Protein AF-A0A1I0CNA5-F1 (afdb_monomer_lite)

Radius of gyration: 15.38 Å; chains: 1; bounding box: 41×35×43 Å

Organism: NCBI:txid69824

Sequence (146 aa):
MKKAERIEKFNEAKQEYYQIIKDLPDLTGSEKQIVWATDIRKEIVACLDKQLEGYFDVRRLTSSIVQLKIVNIMLVKERSAKFYIDNRYMLKKGIDIASEKYAFEFIKVPDDFDGDCIDYLTSFVREGMDIDEIERMLKIKRWGVK

Foldseek 3Di:
DDLVVLVVLLVVLVVLLVVCVVPFDAADDDPVLSVVLVVLVVLLNVQVVVVVVDDDDSVCSLLSSLLSLLVSLCRRPHRYSCVCVVCSVQSVVGSVSVSQVLLVQQDDDPPPDPDTSSVVLSVVVVVPDDSVVSVVSSVPSPDDDD

Secondary structure (DSSP, 8-state):
--HHHHHHHHHHHHHHHHHHHHSPPPPBS-HHHHHHHHHHHHHHHHHHHHHHHS---GGGHHHHHHHHHHHHHHHHH--BHHHHHHTHHHHTT-HHHHHHHHHHTT-PPPTT--S-HHHHHHHHHHTT--THHHHHHTTS--S---

pLDDT: mean 87.25, std 11.6, range [31.44, 98.5]

Structure (mmCIF, N/CA/C/O backbone):
data_AF-A0A1I0CNA5-F1
#
_entry.id   AF-A0A1I0CNA5-F1
#
loop_
_atom_site.group_PDB
_atom_site.id
_atom_site.type_symbol
_atom_site.label_atom_id
_atom_site.label_alt_id
_atom_site.label_comp_id
_atom_site.label_asym_id
_atom_site.label_entity_id
_atom_site.label_seq_id
_atom_site.pdbx_PDB_ins_code
_atom_site.Cartn_x
_atom_site.Cartn_y
_atom_site.Cartn_z
_atom_site.occupancy
_atom_site.B_iso_or_equiv
_atom_site.auth_seq_id
_atom_site.auth_comp_id
_atom_site.auth_asym_id
_atom_site.auth_atom_id
_atom_site.pdbx_PDB_model_num
ATOM 1 N N . MET A 1 1 ? 9.115 -1.446 -19.649 1.00 78.31 1 MET A N 1
ATOM 2 C CA . MET A 1 1 ? 9.756 -0.242 -19.066 1.00 78.31 1 MET A CA 1
ATOM 3 C C . MET A 1 1 ? 11.278 -0.342 -19.077 1.00 78.31 1 MET A C 1
ATOM 5 O O . MET A 1 1 ? 11.829 -1.401 -18.767 1.00 78.31 1 MET A O 1
ATOM 9 N N . LYS A 1 2 ? 11.980 0.753 -19.385 1.00 85.69 2 LYS A N 1
ATOM 10 C CA . LYS A 1 2 ? 13.456 0.814 -19.289 1.00 85.69 2 LYS A CA 1
ATOM 11 C C . LYS A 1 2 ? 13.905 0.946 -17.823 1.00 85.69 2 LYS A C 1
ATOM 13 O O . LYS A 1 2 ? 13.111 1.225 -16.933 1.00 85.69 2 LYS A O 1
ATOM 18 N N . LYS A 1 3 ? 15.193 0.718 -17.521 1.00 87.56 3 LYS A N 1
ATOM 19 C CA . LYS A 1 3 ? 15.723 0.844 -16.141 1.00 87.56 3 LYS A CA 1
ATOM 20 C C . LYS A 1 3 ? 15.519 2.251 -15.556 1.00 87.56 3 LYS A C 1
ATOM 22 O O . LYS A 1 3 ? 15.078 2.343 -14.420 1.00 87.56 3 LYS A O 1
ATOM 27 N N . ALA A 1 4 ? 15.824 3.304 -16.316 1.00 89.31 4 ALA A N 1
ATOM 28 C CA . ALA A 1 4 ? 15.699 4.691 -15.856 1.00 89.31 4 ALA A CA 1
ATOM 29 C C . ALA A 1 4 ? 14.250 5.047 -15.483 1.00 89.31 4 ALA A C 1
ATOM 31 O O . ALA A 1 4 ? 13.995 5.502 -14.378 1.00 89.31 4 ALA A O 1
ATOM 32 N N . GLU A 1 5 ? 13.310 4.703 -16.361 1.00 88.75 5 GLU A N 1
ATOM 33 C CA . GLU A 1 5 ? 11.868 4.880 -16.161 1.00 88.75 5 GLU A CA 1
ATOM 34 C C . GLU A 1 5 ? 11.354 4.156 -14.904 1.00 88.75 5 GLU A C 1
ATOM 36 O O . GLU A 1 5 ? 10.589 4.708 -14.124 1.00 88.75 5 GLU A O 1
ATOM 41 N N . ARG A 1 6 ? 11.826 2.929 -14.639 1.00 88.12 6 ARG A N 1
ATOM 42 C CA . ARG A 1 6 ? 11.478 2.212 -13.400 1.00 88.12 6 ARG A CA 1
ATOM 43 C C . ARG A 1 6 ? 12.010 2.919 -12.147 1.00 88.12 6 ARG A C 1
ATOM 45 O O . ARG A 1 6 ? 11.350 2.895 -11.118 1.00 88.12 6 ARG A O 1
ATOM 52 N N . ILE A 1 7 ? 13.197 3.529 -12.210 1.00 90.50 7 ILE A N 1
ATOM 53 C CA . ILE A 1 7 ? 13.768 4.274 -11.074 1.00 90.50 7 ILE A CA 1
ATOM 54 C C . ILE A 1 7 ? 12.958 5.548 -10.821 1.00 90.50 7 ILE A C 1
ATOM 56 O O . ILE A 1 7 ? 12.652 5.855 -9.674 1.00 90.50 7 ILE A O 1
ATOM 60 N N . GLU A 1 8 ? 12.581 6.256 -11.883 1.00 91.44 8 GLU A N 1
ATOM 61 C CA . GLU A 1 8 ? 11.716 7.434 -11.811 1.00 91.44 8 GLU A CA 1
ATOM 62 C C . GLU A 1 8 ? 10.363 7.091 -11.179 1.00 91.44 8 GLU A C 1
ATOM 64 O O . GLU A 1 8 ? 10.017 7.665 -10.150 1.00 91.44 8 GLU A O 1
ATOM 69 N N . LYS A 1 9 ? 9.673 6.059 -11.681 1.00 90.81 9 LYS A N 1
ATOM 70 C CA . LYS A 1 9 ? 8.399 5.587 -11.113 1.00 90.81 9 LYS A CA 1
ATOM 71 C C . LYS A 1 9 ? 8.502 5.137 -9.657 1.00 90.81 9 LYS A C 1
ATOM 73 O O . LYS A 1 9 ? 7.581 5.358 -8.874 1.00 90.81 9 LYS A O 1
ATOM 78 N N . PHE A 1 10 ? 9.622 4.538 -9.264 1.00 91.94 10 PHE A N 1
ATOM 79 C CA . PHE A 1 10 ? 9.863 4.219 -7.860 1.00 91.94 10 PHE A CA 1
ATOM 80 C C . PHE A 1 10 ? 10.016 5.467 -6.997 1.00 91.94 10 PHE A C 1
ATOM 82 O O . PHE A 1 10 ? 9.428 5.540 -5.921 1.00 91.94 10 PHE A O 1
ATOM 89 N N . ASN A 1 11 ? 10.767 6.460 -7.470 1.00 92.31 11 ASN A N 1
ATOM 90 C CA . ASN A 1 11 ? 10.915 7.720 -6.757 1.00 92.31 11 ASN A CA 1
ATOM 91 C C . ASN A 1 11 ? 9.581 8.467 -6.657 1.00 92.31 11 ASN A C 1
ATOM 93 O O . ASN A 1 11 ? 9.280 8.981 -5.587 1.00 92.31 11 ASN A O 1
ATOM 97 N N . GLU A 1 12 ? 8.763 8.476 -7.713 1.00 93.38 12 GLU A N 1
ATOM 98 C CA . GLU A 1 12 ? 7.402 9.030 -7.683 1.00 93.38 12 GLU A CA 1
ATOM 99 C C . GLU A 1 12 ? 6.552 8.357 -6.599 1.00 93.38 12 GLU A C 1
ATOM 101 O O . GLU A 1 12 ? 6.040 9.039 -5.713 1.00 93.38 12 GLU A O 1
ATOM 106 N N . ALA A 1 13 ? 6.467 7.022 -6.605 1.00 92.56 13 ALA A N 1
ATOM 107 C CA . ALA A 1 13 ? 5.699 6.271 -5.610 1.00 92.56 13 ALA A CA 1
ATOM 108 C C . ALA A 1 13 ? 6.223 6.485 -4.175 1.00 92.56 13 ALA A C 1
ATOM 110 O O . ALA A 1 13 ? 5.440 6.549 -3.225 1.00 92.56 13 ALA A O 1
ATOM 111 N N . LYS A 1 14 ? 7.543 6.645 -4.014 1.00 94.00 14 LYS A N 1
ATOM 112 C CA . LYS A 1 14 ? 8.194 6.972 -2.737 1.00 94.00 14 LYS A CA 1
ATOM 113 C C . LYS A 1 14 ? 7.878 8.391 -2.264 1.00 94.00 14 LYS A C 1
ATOM 115 O O . LYS A 1 14 ? 7.621 8.584 -1.081 1.00 94.00 14 LYS A O 1
ATOM 120 N N . GLN A 1 15 ? 7.861 9.379 -3.155 1.00 94.88 15 GLN A N 1
ATOM 121 C CA . GLN A 1 15 ? 7.456 10.744 -2.803 1.00 94.88 15 GLN A CA 1
ATOM 122 C C . GLN A 1 15 ? 5.968 10.825 -2.455 1.00 94.88 15 GLN A C 1
ATOM 124 O O . GLN A 1 15 ? 5.600 11.492 -1.490 1.00 94.88 15 GLN A O 1
ATOM 129 N N . GLU A 1 16 ? 5.124 10.109 -3.198 1.00 94.50 16 GLU A N 1
ATOM 130 C CA . GLU A 1 16 ? 3.696 9.978 -2.907 1.00 94.50 16 GLU A CA 1
ATOM 131 C C . GLU A 1 16 ? 3.475 9.401 -1.503 1.00 94.50 16 GLU A C 1
ATOM 133 O O . GLU A 1 16 ? 2.765 9.998 -0.695 1.00 94.50 16 GLU A O 1
ATOM 138 N N . TYR A 1 17 ? 4.166 8.305 -1.178 1.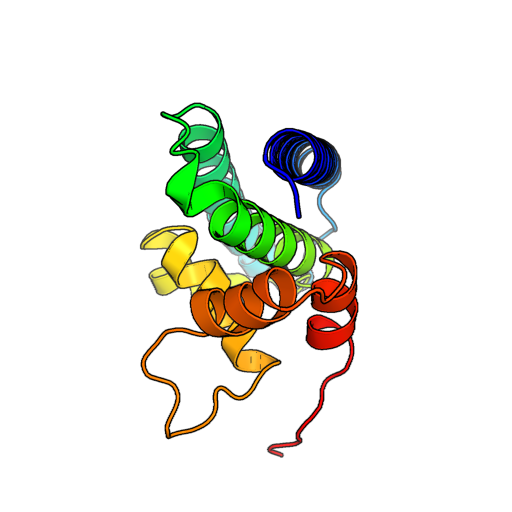00 95.19 17 TYR A N 1
ATOM 139 C CA . TYR A 1 17 ? 4.155 7.710 0.156 1.00 95.19 17 TYR A CA 1
ATOM 140 C C . TYR A 1 17 ? 4.509 8.735 1.246 1.00 95.19 17 TYR A C 1
ATOM 142 O O . TYR A 1 17 ? 3.765 8.895 2.215 1.00 95.19 17 TYR A O 1
ATOM 150 N N . TYR A 1 18 ? 5.598 9.491 1.069 1.00 96.12 18 TYR A N 1
ATOM 151 C CA . TYR A 1 18 ? 6.004 10.500 2.050 1.00 96.12 18 TYR A CA 1
ATOM 152 C C . TYR A 1 18 ? 5.007 11.650 2.204 1.00 96.12 18 TYR A C 1
ATOM 154 O O . TYR A 1 18 ? 4.949 12.253 3.276 1.00 96.12 18 TYR A O 1
ATOM 162 N N . GLN A 1 19 ? 4.225 11.972 1.172 1.00 95.88 19 GLN A N 1
ATOM 163 C CA . GLN A 1 19 ? 3.125 12.924 1.317 1.00 95.88 19 GLN A CA 1
ATOM 164 C C . GLN A 1 19 ? 1.937 12.323 2.060 1.00 95.88 19 GLN A C 1
ATOM 166 O O . GLN A 1 19 ? 1.397 12.988 2.940 1.00 95.88 19 GLN A O 1
ATOM 171 N N . ILE A 1 20 ? 1.579 11.070 1.778 1.00 95.25 20 ILE A N 1
ATOM 172 C CA . ILE A 1 20 ? 0.481 10.370 2.458 1.00 95.25 20 ILE A CA 1
ATOM 173 C C . ILE A 1 20 ? 0.735 10.281 3.964 1.00 95.25 20 ILE A C 1
ATOM 175 O O . ILE A 1 20 ? -0.160 10.565 4.753 1.00 95.25 20 I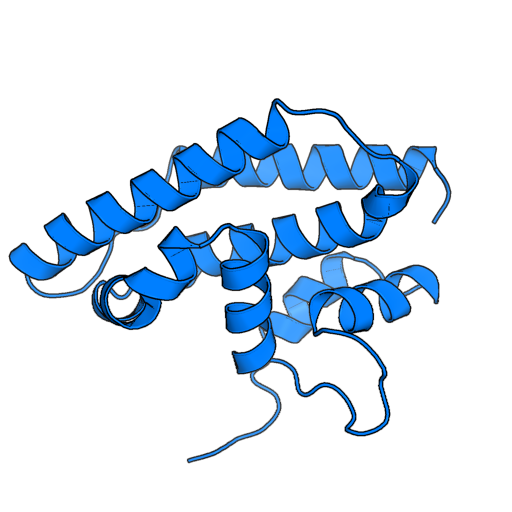LE A O 1
ATOM 179 N N . ILE A 1 21 ? 1.950 9.922 4.391 1.00 95.25 21 ILE A N 1
ATOM 180 C CA . ILE A 1 21 ? 2.216 9.733 5.826 1.00 95.25 21 ILE A CA 1
ATOM 181 C C . ILE A 1 21 ? 2.250 11.043 6.629 1.00 95.25 21 ILE A C 1
ATOM 183 O O . ILE A 1 21 ? 2.083 11.005 7.847 1.00 95.25 21 ILE A O 1
ATOM 187 N N . LYS A 1 22 ? 2.452 12.196 5.972 1.00 94.94 22 LYS A N 1
ATOM 188 C CA . LYS A 1 22 ? 2.375 13.517 6.623 1.00 94.94 22 LYS A CA 1
ATOM 189 C C . LYS A 1 22 ? 0.943 13.925 6.943 1.00 94.94 22 LYS A C 1
ATOM 191 O O . LYS A 1 22 ? 0.737 14.652 7.908 1.00 94.94 22 LYS A O 1
ATOM 196 N N . ASP A 1 23 ? -0.009 13.472 6.134 1.00 93.19 23 ASP A N 1
ATOM 197 C CA . ASP A 1 23 ? -1.424 13.817 6.242 1.00 93.19 23 ASP A CA 1
ATOM 198 C C . ASP A 1 23 ? -2.283 12.555 6.098 1.00 93.19 23 ASP A C 1
ATOM 200 O O . ASP A 1 23 ? -3.016 12.353 5.128 1.00 93.19 23 ASP A O 1
ATOM 204 N N . LEU A 1 24 ? -2.119 11.637 7.057 1.00 94.50 24 LEU A N 1
ATOM 205 C CA . LEU A 1 24 ? -2.883 10.396 7.067 1.00 94.50 24 LEU A CA 1
ATOM 206 C C . LEU A 1 24 ? -4.355 10.682 7.379 1.00 94.50 24 LEU A C 1
ATOM 208 O O . LEU A 1 24 ? -4.643 11.365 8.363 1.00 94.50 24 LEU A O 1
ATOM 212 N N . PRO A 1 25 ? -5.299 10.068 6.647 1.00 94.94 25 PRO A N 1
ATOM 213 C CA . PRO A 1 25 ? -6.717 10.310 6.860 1.00 94.94 25 PRO A CA 1
ATOM 214 C C . PRO A 1 25 ? -7.162 9.872 8.258 1.00 94.94 25 PRO A C 1
ATOM 216 O O . PRO A 1 25 ? -6.687 8.867 8.798 1.00 94.94 25 PRO A O 1
ATOM 219 N N . ASP A 1 26 ? -8.133 10.585 8.826 1.00 96.31 26 ASP A N 1
ATOM 220 C CA . ASP A 1 26 ? -8.699 10.224 10.124 1.00 96.31 26 ASP A CA 1
ATOM 221 C C . ASP A 1 26 ? -9.370 8.850 10.092 1.00 96.31 26 ASP A C 1
ATOM 223 O O . ASP A 1 26 ? -10.126 8.520 9.161 1.00 96.31 26 ASP A O 1
ATOM 227 N N . LEU A 1 27 ? -9.115 8.080 11.154 1.00 97.56 27 LEU A N 1
ATOM 228 C CA . LEU A 1 27 ? -9.734 6.784 11.387 1.00 97.56 27 LEU A CA 1
ATOM 229 C C . LEU A 1 27 ? -11.135 6.939 11.988 1.00 97.56 27 LEU A C 1
ATOM 231 O O . LEU A 1 27 ? -11.424 7.847 12.760 1.00 97.56 27 LEU A O 1
ATOM 235 N N . THR A 1 28 ? -11.997 5.988 11.662 1.00 97.75 28 THR A N 1
ATOM 236 C CA . THR A 1 28 ? -13.389 5.887 12.095 1.00 97.75 28 THR A CA 1
ATOM 237 C C . THR A 1 28 ? -13.561 4.665 12.994 1.00 97.75 28 THR A C 1
ATOM 239 O O . THR A 1 28 ? -12.983 3.603 12.748 1.00 97.75 28 THR A O 1
ATOM 242 N N . GLY A 1 29 ? -14.346 4.806 14.059 1.00 97.50 29 GLY A N 1
ATOM 243 C CA . GLY A 1 29 ? -14.545 3.781 15.082 1.00 97.50 29 GLY A CA 1
ATOM 244 C C . GLY A 1 29 ? -14.795 4.415 16.447 1.00 97.50 29 GLY A C 1
ATOM 245 O O . GLY A 1 29 ? -14.932 5.631 16.558 1.00 97.50 29 GLY A O 1
ATOM 246 N N . SER A 1 30 ? -14.848 3.600 17.498 1.00 98.19 30 SER A N 1
ATOM 247 C CA . SER A 1 30 ? -14.825 4.134 18.867 1.00 98.19 30 SER A CA 1
ATOM 248 C C . SER A 1 30 ? -13.457 4.736 19.197 1.00 98.19 30 SER A C 1
ATOM 250 O O . SER A 1 30 ? -12.444 4.307 18.649 1.00 98.19 30 SER A O 1
ATOM 252 N N . GLU A 1 31 ? -13.404 5.670 20.146 1.00 98.12 31 GLU A N 1
ATOM 253 C CA . GLU A 1 31 ? -12.160 6.323 20.583 1.00 98.12 31 GLU A CA 1
ATOM 254 C C . GLU A 1 31 ? -11.053 5.309 20.926 1.00 98.12 31 GLU A C 1
ATOM 256 O O . GLU A 1 31 ? -9.935 5.400 20.423 1.00 98.12 31 GLU A O 1
ATOM 261 N N . LYS A 1 32 ? -11.392 4.254 21.681 1.00 97.62 32 LYS A N 1
ATOM 262 C CA . LYS A 1 32 ? -10.453 3.170 22.020 1.00 97.62 32 LYS A CA 1
ATOM 263 C C . LYS A 1 32 ? -9.949 2.411 20.791 1.00 97.62 32 LYS A C 1
ATOM 265 O O . LYS A 1 32 ? -8.777 2.047 20.735 1.00 97.62 32 LYS A O 1
ATOM 270 N N . GLN A 1 33 ? -10.820 2.157 19.813 1.00 98.25 33 GLN A N 1
ATOM 271 C CA . GLN A 1 33 ? -10.420 1.501 18.566 1.00 98.25 33 GLN A CA 1
ATOM 272 C C . GLN A 1 33 ? -9.524 2.410 17.728 1.00 98.25 33 GLN A C 1
ATOM 274 O O . GLN A 1 33 ? -8.540 1.928 17.181 1.00 98.25 33 GLN A O 1
ATOM 279 N N . ILE A 1 34 ? -9.837 3.705 17.647 1.00 98.50 34 ILE A N 1
ATOM 280 C CA . ILE A 1 34 ? -9.046 4.688 16.902 1.00 98.50 34 ILE A CA 1
ATOM 281 C C . ILE A 1 34 ? -7.630 4.778 17.469 1.00 98.50 34 ILE A C 1
ATOM 283 O O . ILE A 1 34 ? -6.676 4.722 16.694 1.00 98.50 34 ILE A O 1
ATOM 287 N N . VAL A 1 35 ? -7.477 4.852 18.795 1.00 97.94 35 VAL A N 1
ATOM 288 C CA . VAL A 1 35 ? -6.155 4.872 19.445 1.00 97.94 35 VAL A CA 1
ATOM 289 C C . VAL A 1 35 ? -5.358 3.619 19.077 1.00 97.94 35 VAL A C 1
ATOM 291 O O . VAL A 1 35 ? -4.262 3.724 18.534 1.00 97.94 35 VAL A O 1
ATOM 294 N N . TRP A 1 36 ? -5.940 2.431 19.263 1.00 97.19 36 TRP A N 1
ATOM 295 C CA . TRP A 1 36 ? -5.237 1.180 18.972 1.00 97.19 36 TRP A CA 1
ATOM 296 C C . TRP A 1 36 ? -4.890 1.018 17.483 1.00 97.19 36 TRP A C 1
ATOM 298 O O . TRP A 1 36 ? -3.774 0.640 17.128 1.00 97.19 36 TRP A O 1
ATOM 308 N N . ALA A 1 37 ? -5.828 1.334 16.592 1.00 97.06 37 ALA A N 1
ATOM 309 C CA . ALA A 1 37 ? -5.598 1.282 15.154 1.00 97.06 37 ALA A CA 1
ATOM 310 C C . ALA A 1 37 ? -4.535 2.293 14.702 1.00 97.06 37 ALA A C 1
ATOM 312 O O . ALA A 1 37 ? -3.760 1.998 13.795 1.00 97.06 37 ALA A O 1
ATOM 313 N N . THR A 1 38 ? -4.452 3.454 15.358 1.00 96.31 38 THR A N 1
ATOM 314 C CA . THR A 1 38 ? -3.407 4.450 15.097 1.00 96.31 38 THR A CA 1
ATOM 315 C C . THR A 1 38 ? -2.025 3.903 15.435 1.00 96.31 38 THR A C 1
ATOM 317 O O . THR A 1 38 ? -1.099 4.096 14.648 1.00 96.31 38 THR A O 1
ATOM 320 N N . ASP A 1 39 ? -1.878 3.187 16.550 1.00 95.31 39 ASP A N 1
ATOM 321 C CA . ASP A 1 39 ? -0.601 2.569 16.922 1.00 95.31 39 ASP A CA 1
ATOM 322 C C . ASP A 1 39 ? -0.180 1.503 15.903 1.00 95.31 39 ASP A C 1
ATOM 324 O O . ASP A 1 39 ? 0.952 1.519 15.423 1.00 95.31 39 ASP A O 1
ATOM 328 N N . ILE A 1 40 ? -1.117 0.654 15.466 1.00 94.00 40 ILE A N 1
ATOM 329 C CA . ILE A 1 40 ? -0.869 -0.332 14.400 1.00 94.00 40 ILE A CA 1
ATOM 330 C C . ILE A 1 40 ? -0.452 0.371 13.099 1.00 94.00 40 ILE A C 1
ATOM 332 O O . ILE A 1 40 ? 0.513 -0.036 12.454 1.00 94.00 40 ILE A O 1
ATOM 336 N N . ARG A 1 41 ? -1.147 1.447 12.711 1.00 93.00 41 ARG A N 1
ATOM 337 C CA . ARG A 1 41 ? -0.828 2.215 11.499 1.00 93.00 41 ARG A CA 1
ATOM 338 C C . ARG A 1 41 ? 0.569 2.837 11.561 1.00 93.00 41 ARG A C 1
ATOM 340 O O . ARG A 1 41 ? 1.272 2.830 10.555 1.00 93.00 41 ARG A O 1
ATOM 347 N N . LYS A 1 42 ? 0.995 3.323 12.731 1.00 92.44 42 LYS A N 1
ATOM 348 C CA . LYS A 1 42 ? 2.356 3.843 12.950 1.00 92.44 42 LYS A CA 1
ATOM 349 C C . LYS A 1 42 ? 3.421 2.755 12.827 1.00 92.44 42 LYS A C 1
ATOM 351 O O . LYS A 1 42 ? 4.465 3.015 12.240 1.00 92.44 42 LYS A O 1
ATOM 356 N N . GLU A 1 43 ? 3.164 1.549 13.334 1.00 90.38 43 GLU A N 1
ATOM 357 C CA . GLU A 1 43 ? 4.089 0.417 13.173 1.00 90.38 43 GLU A CA 1
ATOM 358 C C . GLU A 1 43 ? 4.304 0.075 11.688 1.00 90.38 43 GLU A C 1
ATOM 360 O O . GLU A 1 43 ? 5.441 -0.124 11.265 1.00 90.38 43 GLU A O 1
ATOM 365 N N . ILE A 1 44 ? 3.239 0.088 10.876 1.00 89.94 44 ILE A N 1
ATOM 366 C CA . ILE A 1 44 ? 3.323 -0.142 9.421 1.00 89.94 44 ILE A CA 1
ATOM 367 C C . ILE A 1 44 ? 4.199 0.916 8.746 1.00 89.94 44 ILE A C 1
ATOM 369 O O . ILE A 1 44 ? 5.090 0.566 7.972 1.00 89.94 44 ILE A O 1
ATOM 373 N N . VAL A 1 45 ? 3.955 2.196 9.047 1.00 92.12 45 VAL A N 1
ATOM 374 C CA . VAL A 1 45 ? 4.739 3.321 8.509 1.00 92.12 45 VAL A CA 1
ATOM 375 C C . VAL A 1 45 ? 6.212 3.168 8.884 1.00 92.12 45 VAL A C 1
ATOM 377 O O . VAL A 1 45 ? 7.071 3.217 8.012 1.00 92.12 45 VAL A O 1
ATOM 380 N N . ALA A 1 46 ? 6.514 2.859 10.147 1.00 90.81 46 ALA A N 1
ATOM 381 C CA . ALA A 1 46 ? 7.888 2.646 10.594 1.00 90.81 46 ALA A CA 1
ATOM 382 C C . ALA A 1 46 ? 8.572 1.460 9.882 1.00 90.81 46 ALA A C 1
ATOM 384 O O . ALA A 1 46 ? 9.757 1.528 9.547 1.00 90.81 46 ALA A O 1
ATOM 385 N N . CYS A 1 47 ? 7.841 0.369 9.627 1.00 88.44 47 CYS A N 1
ATOM 386 C CA . CYS A 1 47 ? 8.355 -0.760 8.852 1.00 88.44 47 CYS A CA 1
ATOM 387 C C . CYS A 1 47 ? 8.677 -0.365 7.406 1.00 88.44 47 CYS A C 1
ATOM 389 O O . CYS A 1 47 ? 9.737 -0.739 6.899 1.00 88.44 47 CYS A O 1
ATOM 391 N N . LEU A 1 48 ? 7.785 0.383 6.753 1.00 90.00 48 LEU A N 1
ATOM 392 C CA . LEU A 1 48 ? 7.979 0.808 5.371 1.00 90.00 48 LEU A CA 1
ATOM 393 C C . LEU A 1 48 ? 9.092 1.859 5.245 1.00 90.00 48 LEU A C 1
ATOM 395 O O . LEU A 1 48 ? 9.913 1.747 4.339 1.00 90.00 48 LEU A O 1
ATOM 399 N N . ASP A 1 49 ? 9.202 2.801 6.183 1.00 91.38 49 ASP A N 1
ATOM 400 C CA . ASP A 1 49 ? 10.316 3.757 6.236 1.00 91.38 49 ASP A CA 1
ATOM 401 C C . ASP A 1 49 ? 11.659 3.025 6.282 1.00 91.38 49 ASP A C 1
ATOM 403 O O . ASP A 1 49 ? 12.519 3.238 5.424 1.00 91.38 49 ASP A O 1
ATOM 407 N N . LYS A 1 50 ? 11.799 2.059 7.200 1.00 88.94 50 LYS A N 1
ATOM 408 C CA . LYS A 1 50 ? 13.010 1.237 7.313 1.00 88.94 50 LYS A CA 1
ATOM 409 C C . LYS A 1 50 ? 13.315 0.463 6.027 1.00 88.94 50 LYS A C 1
ATOM 411 O O . LYS A 1 50 ? 14.479 0.305 5.659 1.00 88.94 50 LYS A O 1
ATOM 416 N N . GLN A 1 51 ? 12.290 -0.040 5.341 1.00 87.06 51 GLN A N 1
ATOM 417 C CA . GLN A 1 51 ? 12.465 -0.728 4.063 1.00 87.06 51 GLN A CA 1
ATOM 418 C C . GLN A 1 51 ? 12.934 0.224 2.956 1.00 87.06 51 GLN A C 1
ATOM 420 O O . GLN A 1 51 ? 13.811 -0.139 2.174 1.00 87.06 51 GLN A O 1
ATOM 425 N N . LEU A 1 52 ? 12.386 1.439 2.895 1.00 88.56 52 LEU A N 1
ATOM 426 C CA . LEU A 1 52 ? 12.727 2.448 1.889 1.00 88.56 52 LEU A CA 1
ATOM 427 C C . LEU A 1 52 ? 14.088 3.121 2.126 1.00 88.56 52 LEU A C 1
ATOM 429 O O . LEU A 1 52 ? 14.628 3.723 1.190 1.00 88.56 52 LEU A O 1
ATOM 433 N N . GLU A 1 53 ? 14.618 3.045 3.348 1.00 85.94 53 GLU A N 1
ATOM 434 C CA . GLU A 1 53 ? 15.998 3.399 3.715 1.00 85.94 53 GLU A CA 1
ATOM 435 C C . GLU A 1 53 ? 17.007 2.284 3.388 1.00 85.94 53 GLU A C 1
ATOM 437 O O . GLU A 1 53 ? 18.204 2.543 3.253 1.00 85.94 53 GLU A O 1
ATOM 442 N N . GLY A 1 54 ? 16.529 1.042 3.268 1.00 76.69 54 GLY A N 1
ATOM 443 C CA . GLY A 1 54 ? 17.339 -0.146 3.034 1.00 76.69 54 GLY A CA 1
ATOM 444 C C . GLY A 1 54 ? 17.904 -0.278 1.614 1.00 76.69 54 GLY A C 1
ATOM 445 O O . GLY A 1 54 ? 17.728 0.565 0.735 1.00 76.69 54 GLY A O 1
ATOM 446 N N . TYR A 1 55 ? 18.617 -1.385 1.386 1.00 62.88 55 TYR A N 1
ATOM 447 C CA . TYR A 1 55 ? 19.268 -1.669 0.108 1.00 62.88 55 TYR A CA 1
ATOM 448 C C . TYR A 1 55 ? 18.261 -1.847 -1.039 1.00 62.88 55 TYR A C 1
ATOM 450 O O . TYR A 1 55 ? 17.304 -2.614 -0.949 1.00 62.88 55 TYR A O 1
ATOM 458 N N . PHE A 1 56 ? 18.538 -1.181 -2.158 1.00 70.06 56 PHE A N 1
ATOM 459 C CA . PHE A 1 56 ? 17.697 -1.148 -3.348 1.00 70.06 56 PHE A CA 1
ATOM 460 C C . PHE A 1 56 ? 18.104 -2.231 -4.366 1.00 70.06 56 PHE A C 1
ATOM 462 O O . PHE A 1 56 ? 19.087 -2.069 -5.095 1.00 70.06 56 PHE A O 1
ATOM 469 N N . ASP A 1 57 ? 17.350 -3.337 -4.458 1.00 80.44 57 ASP A N 1
ATOM 470 C CA . ASP A 1 57 ? 17.558 -4.353 -5.506 1.00 80.44 57 ASP A CA 1
ATOM 471 C C . ASP A 1 57 ? 16.852 -3.948 -6.809 1.00 80.44 57 ASP A C 1
ATOM 473 O O . ASP A 1 57 ? 15.638 -4.090 -6.973 1.00 80.44 57 ASP A O 1
ATOM 477 N N . VAL A 1 58 ? 17.642 -3.504 -7.789 1.00 77.44 58 VAL A N 1
ATOM 478 C CA . VAL A 1 58 ? 17.167 -3.105 -9.125 1.00 77.44 58 VAL A CA 1
ATOM 479 C C . VAL A 1 58 ? 16.365 -4.214 -9.826 1.00 77.44 58 VAL A C 1
ATOM 481 O O . VAL A 1 58 ? 15.498 -3.913 -10.649 1.00 77.44 58 VAL A O 1
ATOM 484 N N . ARG A 1 59 ? 16.619 -5.496 -9.525 1.00 82.19 59 ARG A N 1
ATOM 485 C CA . ARG A 1 59 ? 15.881 -6.625 -10.126 1.00 82.19 59 ARG A CA 1
ATOM 486 C C . ARG A 1 59 ? 14.440 -6.695 -9.632 1.00 82.19 59 ARG A C 1
ATOM 488 O O . ARG A 1 59 ? 13.571 -7.140 -10.376 1.00 82.19 59 ARG A O 1
ATOM 495 N N . ARG A 1 60 ? 14.184 -6.218 -8.412 1.00 86.19 60 ARG A N 1
ATOM 496 C CA . ARG A 1 60 ? 12.858 -6.194 -7.778 1.00 86.19 60 ARG A CA 1
ATOM 497 C C . ARG A 1 60 ? 12.129 -4.872 -7.963 1.00 86.19 60 ARG A C 1
ATOM 499 O O . ARG A 1 60 ? 11.014 -4.726 -7.487 1.00 86.19 60 ARG A O 1
ATOM 506 N N . LEU A 1 61 ? 12.720 -3.940 -8.710 1.00 89.00 61 LEU A N 1
ATOM 507 C CA . LEU A 1 61 ? 12.234 -2.574 -8.802 1.00 89.00 61 LEU A CA 1
ATOM 508 C C . LEU A 1 61 ? 10.763 -2.475 -9.216 1.00 89.00 61 LEU A C 1
ATOM 510 O O . LEU A 1 61 ? 10.011 -1.758 -8.575 1.00 89.00 61 LEU A O 1
ATOM 514 N N . THR A 1 62 ? 10.329 -3.224 -10.233 1.00 90.50 62 THR A N 1
ATOM 515 C CA . THR A 1 62 ? 8.912 -3.217 -10.631 1.00 90.50 62 THR A CA 1
ATOM 516 C C . THR A 1 62 ? 8.012 -3.700 -9.493 1.00 90.50 62 THR A C 1
ATOM 518 O O . THR A 1 62 ? 7.087 -2.983 -9.132 1.00 90.50 62 THR A O 1
ATOM 521 N N . SER A 1 63 ? 8.325 -4.841 -8.875 1.00 90.88 63 SER A N 1
ATOM 522 C CA . SER A 1 63 ? 7.563 -5.385 -7.743 1.00 90.88 63 SER A CA 1
ATOM 523 C C . SER A 1 63 ? 7.533 -4.419 -6.552 1.00 90.88 63 SER A C 1
ATOM 525 O O . SER A 1 63 ? 6.495 -4.245 -5.926 1.00 90.88 63 SER A O 1
ATOM 527 N N . SER A 1 64 ? 8.638 -3.720 -6.274 1.00 91.00 64 SER A N 1
ATOM 528 C CA . SER A 1 64 ? 8.696 -2.697 -5.224 1.00 91.00 64 SER A CA 1
ATOM 529 C C . SER A 1 64 ? 7.808 -1.488 -5.524 1.00 91.00 64 SER A C 1
ATOM 531 O O . SER A 1 64 ? 7.192 -0.960 -4.604 1.00 91.00 64 SER A O 1
ATOM 533 N N . ILE A 1 65 ? 7.704 -1.052 -6.787 1.00 92.00 65 ILE A N 1
ATOM 534 C CA . ILE A 1 65 ? 6.778 0.032 -7.157 1.00 92.00 65 ILE A CA 1
ATOM 535 C C . ILE A 1 65 ? 5.329 -0.431 -6.979 1.00 92.00 65 ILE A C 1
ATOM 537 O O . ILE A 1 65 ? 4.532 0.293 -6.389 1.00 92.00 65 ILE A O 1
ATOM 541 N N . VAL A 1 66 ? 5.002 -1.643 -7.446 1.00 92.94 66 VAL A N 1
ATOM 542 C CA . VAL A 1 66 ? 3.668 -2.257 -7.312 1.00 92.94 66 VAL A CA 1
ATOM 543 C C . VAL A 1 66 ? 3.258 -2.326 -5.842 1.00 92.94 66 VAL A C 1
ATOM 545 O O . VAL A 1 66 ? 2.208 -1.811 -5.464 1.00 92.94 66 VAL A O 1
ATOM 548 N N . GLN A 1 67 ? 4.120 -2.893 -5.000 1.00 92.75 67 GLN A N 1
ATOM 549 C CA . GLN A 1 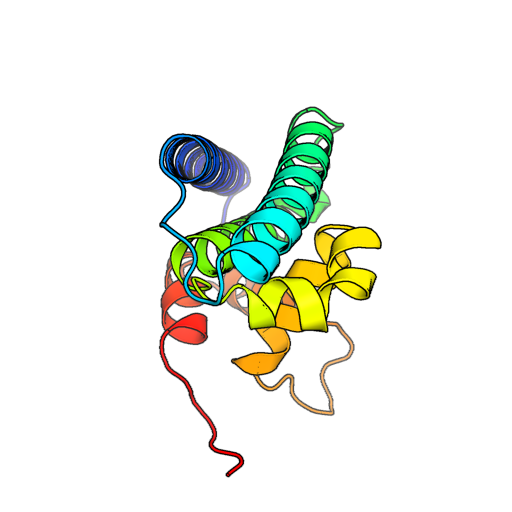67 ? 3.910 -2.971 -3.560 1.00 92.75 67 GLN A CA 1
ATOM 550 C C . GLN A 1 67 ? 3.685 -1.592 -2.937 1.00 92.75 67 GLN A C 1
ATOM 552 O O . GLN A 1 67 ? 2.736 -1.406 -2.178 1.00 92.75 67 GLN A O 1
ATOM 557 N N . LEU A 1 68 ? 4.538 -0.617 -3.255 1.00 92.44 68 LEU A N 1
ATOM 558 C CA . LEU A 1 68 ? 4.436 0.718 -2.677 1.00 92.44 68 LEU A CA 1
ATOM 559 C C . LEU A 1 68 ? 3.130 1.411 -3.085 1.00 92.44 68 LEU A C 1
ATOM 561 O O . LEU A 1 68 ? 2.468 2.012 -2.243 1.00 92.44 68 LEU A O 1
ATOM 565 N N . LYS A 1 69 ? 2.701 1.247 -4.341 1.00 92.62 69 LYS A N 1
ATOM 566 C CA . LYS A 1 69 ? 1.390 1.712 -4.815 1.00 92.62 69 LYS A CA 1
ATOM 567 C C . LYS A 1 69 ? 0.242 1.054 -4.045 1.00 92.62 69 LYS A C 1
ATOM 569 O O . LYS A 1 69 ? -0.665 1.756 -3.608 1.00 92.62 69 LYS A O 1
ATOM 574 N N . ILE A 1 70 ? 0.292 -0.261 -3.819 1.00 92.75 70 ILE A N 1
ATOM 575 C CA . ILE A 1 70 ? -0.719 -0.977 -3.023 1.00 92.75 70 ILE A CA 1
ATOM 576 C C . ILE A 1 70 ? -0.803 -0.403 -1.602 1.00 92.75 70 ILE A C 1
ATOM 578 O O . ILE A 1 70 ? -1.899 -0.123 -1.113 1.00 92.75 70 ILE A O 1
ATOM 582 N N . VAL A 1 71 ? 0.341 -0.186 -0.947 1.00 92.31 71 VAL A N 1
ATOM 583 C CA . VAL A 1 71 ? 0.383 0.371 0.412 1.00 92.31 71 VAL A CA 1
ATOM 584 C C . VAL A 1 71 ? -0.147 1.800 0.450 1.00 92.31 71 VAL A C 1
ATOM 586 O O . VAL A 1 71 ? -0.947 2.115 1.329 1.00 92.31 71 VAL A O 1
ATOM 589 N N . ASN A 1 72 ? 0.240 2.651 -0.504 1.00 93.25 72 ASN A N 1
ATOM 590 C CA . ASN A 1 72 ? -0.267 4.021 -0.613 1.00 93.25 72 ASN A CA 1
ATOM 591 C C . ASN A 1 72 ? -1.799 4.027 -0.701 1.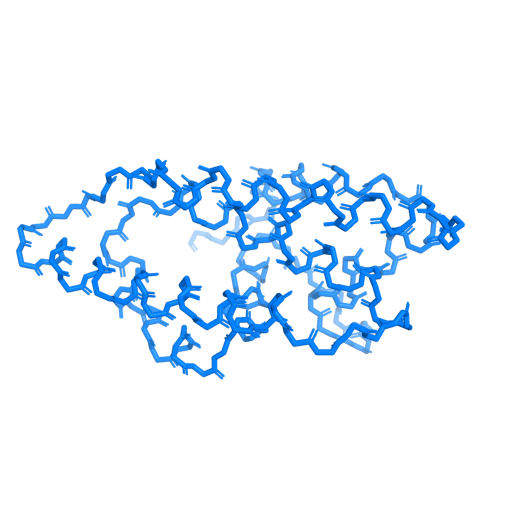00 93.25 72 ASN A C 1
ATOM 593 O O . ASN A 1 72 ? -2.471 4.738 0.046 1.00 93.25 72 ASN A O 1
ATOM 597 N N . ILE A 1 73 ? -2.360 3.158 -1.545 1.00 91.75 73 ILE A N 1
ATOM 598 C CA . ILE A 1 73 ? -3.810 2.999 -1.694 1.00 91.75 73 ILE A CA 1
ATOM 599 C C . ILE A 1 73 ? -4.452 2.534 -0.384 1.00 91.75 73 ILE A C 1
ATOM 601 O O . ILE A 1 73 ? -5.476 3.091 0.011 1.00 91.75 73 ILE A O 1
ATOM 605 N N . MET A 1 74 ? -3.868 1.540 0.289 1.00 92.12 74 MET A N 1
ATOM 606 C CA . MET A 1 74 ? -4.358 1.046 1.579 1.00 92.12 74 MET A CA 1
ATOM 607 C C . MET A 1 74 ? -4.378 2.164 2.628 1.00 92.12 74 MET A C 1
ATOM 609 O O . MET A 1 74 ? -5.400 2.376 3.271 1.00 92.12 74 MET A O 1
ATOM 613 N N . LEU A 1 75 ? -3.283 2.916 2.782 1.00 92.81 75 LEU A N 1
ATOM 614 C CA . LEU A 1 75 ? -3.172 3.992 3.775 1.00 92.81 75 LEU A CA 1
ATOM 615 C C . LEU A 1 75 ? -4.174 5.131 3.540 1.00 92.81 75 LEU A C 1
ATOM 617 O O . LEU A 1 75 ? -4.654 5.724 4.505 1.00 92.81 75 LEU A O 1
ATOM 621 N N . VAL A 1 76 ? -4.496 5.427 2.279 1.00 92.62 76 VAL A N 1
ATOM 622 C CA . VAL A 1 76 ? -5.453 6.481 1.913 1.00 92.62 76 VAL A CA 1
ATOM 623 C C . VAL A 1 76 ? -6.904 6.012 2.049 1.00 92.62 76 VAL A C 1
ATOM 625 O O . VAL A 1 76 ? -7.762 6.768 2.509 1.00 92.62 76 VAL A O 1
ATOM 628 N N . LYS A 1 77 ? -7.213 4.782 1.629 1.00 91.06 77 LYS A N 1
ATOM 629 C CA . LYS A 1 77 ? -8.596 4.287 1.584 1.00 91.06 77 LYS A CA 1
ATOM 630 C C . LYS A 1 77 ? -9.077 3.710 2.904 1.00 91.06 77 LYS A C 1
ATOM 632 O O . LYS A 1 77 ? -10.244 3.900 3.256 1.00 91.06 77 LYS A O 1
ATOM 637 N N . GLU A 1 78 ? -8.212 3.007 3.625 1.00 92.44 78 GLU A N 1
ATOM 638 C CA . GLU A 1 78 ? -8.615 2.288 4.826 1.00 92.44 78 GLU A CA 1
ATOM 639 C C . GLU A 1 78 ? -8.704 3.229 6.017 1.00 92.44 78 GLU A C 1
ATOM 641 O O . GLU A 1 78 ? -7.754 3.486 6.748 1.00 92.44 78 GLU A O 1
ATOM 646 N N . ARG A 1 79 ? -9.911 3.755 6.218 1.00 95.44 79 ARG A N 1
ATOM 647 C CA . ARG A 1 79 ? -10.234 4.662 7.322 1.00 95.44 79 ARG A CA 1
ATOM 648 C C . ARG A 1 79 ? -10.900 3.956 8.491 1.00 95.44 79 ARG A C 1
ATOM 650 O O . ARG A 1 79 ? -11.293 4.610 9.448 1.00 95.44 79 ARG A O 1
ATOM 657 N N . SER A 1 80 ? -11.098 2.643 8.442 1.00 96.31 80 SER A N 1
ATOM 658 C CA . SER A 1 80 ? -11.752 1.918 9.531 1.00 96.31 80 SER A CA 1
ATOM 659 C C . SER A 1 80 ? -10.733 1.472 10.572 1.00 96.31 80 SER A C 1
ATOM 661 O O . SER A 1 80 ? -9.816 0.716 10.262 1.00 96.31 80 SER A O 1
ATOM 663 N N . ALA A 1 81 ? -10.931 1.838 11.839 1.00 97.62 81 ALA A N 1
ATOM 664 C CA . ALA A 1 81 ? -10.126 1.282 12.923 1.00 97.62 81 ALA A CA 1
ATOM 665 C C . ALA A 1 81 ? -10.250 -0.253 12.994 1.00 97.62 81 ALA A C 1
ATOM 667 O O . ALA A 1 81 ? -9.284 -0.948 13.310 1.00 97.62 81 ALA A O 1
ATOM 668 N N . LYS A 1 82 ? -11.423 -0.797 12.633 1.00 96.25 82 LYS A N 1
ATOM 669 C CA . LYS A 1 82 ? -11.662 -2.243 12.567 1.00 96.25 82 LYS A CA 1
ATOM 670 C C . LYS A 1 82 ? -10.745 -2.930 11.554 1.00 96.25 82 LYS A C 1
ATOM 672 O O . LYS A 1 82 ? -10.214 -3.981 11.886 1.00 96.25 82 LYS A O 1
ATOM 677 N N . PHE A 1 83 ? -10.514 -2.334 10.381 1.00 93.75 83 PHE A N 1
ATOM 678 C CA . PHE A 1 83 ? -9.619 -2.900 9.364 1.00 93.75 83 PHE A CA 1
ATOM 679 C C . PHE A 1 83 ? -8.221 -3.166 9.938 1.00 93.75 83 PHE A C 1
ATOM 681 O O . PHE A 1 83 ? -7.729 -4.293 9.878 1.00 93.75 83 PHE A O 1
ATOM 688 N N . TYR A 1 84 ? -7.608 -2.153 10.558 1.00 93.62 84 TYR A N 1
ATOM 689 C CA . TYR A 1 84 ? -6.267 -2.284 11.133 1.00 93.62 84 TYR A CA 1
ATOM 690 C C . TYR A 1 84 ? -6.230 -3.285 12.285 1.00 93.62 84 TYR A C 1
ATOM 692 O O . TYR A 1 84 ? -5.297 -4.077 12.386 1.00 93.62 84 TYR A O 1
ATOM 700 N N . ILE A 1 85 ? -7.249 -3.275 13.148 1.00 95.50 85 ILE A N 1
ATOM 701 C CA . ILE A 1 85 ? -7.322 -4.195 14.285 1.00 95.50 85 ILE A CA 1
ATOM 702 C C . ILE A 1 85 ? -7.484 -5.638 13.802 1.00 95.50 85 ILE A C 1
ATOM 704 O O . ILE A 1 85 ? -6.744 -6.509 14.259 1.00 95.50 85 ILE A O 1
ATOM 708 N N . ASP A 1 86 ? -8.403 -5.913 12.880 1.00 93.56 86 ASP A N 1
ATOM 709 C CA . ASP A 1 86 ? -8.659 -7.267 12.378 1.00 93.56 86 ASP A CA 1
ATOM 710 C C . ASP A 1 86 ? -7.435 -7.828 11.637 1.00 93.56 86 ASP A C 1
ATOM 712 O O . ASP A 1 86 ? -7.081 -8.993 11.820 1.00 93.56 86 ASP A O 1
ATOM 716 N N . ASN A 1 87 ? -6.716 -6.976 10.899 1.00 89.94 87 ASN A N 1
ATOM 717 C CA . ASN A 1 87 ? -5.533 -7.359 10.126 1.00 89.94 87 ASN A CA 1
ATOM 718 C C . ASN A 1 87 ? -4.201 -7.213 10.888 1.00 89.94 87 ASN A C 1
ATOM 720 O O . ASN A 1 87 ? -3.137 -7.495 10.332 1.00 89.94 87 ASN A O 1
ATOM 724 N N . ARG A 1 88 ? -4.222 -6.824 12.174 1.00 90.75 88 ARG A N 1
ATOM 725 C CA . ARG A 1 88 ? -3.028 -6.457 12.968 1.00 90.75 88 ARG A CA 1
ATOM 726 C C . ARG A 1 88 ? -1.900 -7.486 12.939 1.00 90.75 88 ARG A C 1
ATOM 728 O O . ARG A 1 88 ? -0.733 -7.118 12.893 1.00 90.75 88 ARG A O 1
ATOM 735 N N . TYR A 1 89 ? -2.226 -8.778 12.978 1.00 86.75 89 TYR A N 1
ATOM 736 C CA . TYR A 1 89 ? -1.210 -9.832 12.982 1.00 86.75 89 TYR A CA 1
ATOM 737 C C . TYR A 1 89 ? -0.477 -9.915 11.648 1.00 86.75 89 TYR A C 1
ATOM 739 O O . TYR A 1 89 ? 0.721 -10.167 11.636 1.00 86.75 89 TYR A O 1
ATOM 747 N N . MET A 1 90 ? -1.186 -9.696 10.541 1.00 81.06 90 MET A N 1
ATOM 748 C CA . MET A 1 90 ? -0.598 -9.700 9.205 1.00 81.06 90 MET A CA 1
ATOM 749 C C . MET A 1 90 ? 0.230 -8.440 8.984 1.00 81.06 90 MET A C 1
ATOM 751 O O . MET A 1 90 ? 1.373 -8.532 8.553 1.00 81.06 90 MET A O 1
ATOM 755 N N . LEU A 1 91 ? -0.301 -7.289 9.400 1.00 78.44 91 LEU A N 1
ATOM 756 C CA . LEU A 1 91 ? 0.388 -5.999 9.337 1.00 78.44 91 LEU A CA 1
ATOM 757 C C . LEU A 1 91 ? 1.713 -6.017 10.126 1.00 78.44 91 LEU A C 1
ATOM 759 O O . LEU A 1 91 ? 2.706 -5.459 9.671 1.00 78.44 91 LEU A O 1
ATOM 763 N N . LYS A 1 92 ? 1.767 -6.749 11.249 1.00 77.94 92 LYS A N 1
ATOM 764 C CA . LYS A 1 92 ? 2.990 -6.963 12.047 1.00 77.94 92 LYS A CA 1
ATOM 765 C C . LYS A 1 92 ? 4.023 -7.899 11.416 1.00 77.94 92 LYS A C 1
ATOM 767 O O . LYS A 1 92 ? 5.175 -7.881 11.838 1.00 77.94 92 LYS A O 1
ATOM 772 N N . LYS A 1 93 ? 3.639 -8.743 10.453 1.00 81.69 93 LYS A N 1
ATOM 773 C CA . LYS A 1 93 ? 4.571 -9.682 9.802 1.00 81.69 93 LYS A CA 1
ATOM 774 C C . LYS A 1 93 ? 5.434 -9.023 8.725 1.00 81.69 93 LYS A C 1
ATOM 776 O O . LYS A 1 93 ? 6.438 -9.611 8.335 1.00 81.69 93 LYS A O 1
ATOM 781 N N . GLY A 1 94 ? 5.068 -7.829 8.269 1.00 81.94 94 GLY A N 1
ATOM 782 C CA . GLY A 1 94 ? 5.823 -7.063 7.282 1.00 81.94 94 GLY A CA 1
ATOM 783 C C . GLY A 1 94 ? 4.933 -6.489 6.187 1.00 81.94 94 GLY A C 1
ATOM 784 O O . GLY A 1 94 ? 3.801 -6.934 5.979 1.00 81.94 94 GLY A O 1
ATOM 785 N N . ILE A 1 95 ? 5.464 -5.493 5.476 1.00 85.06 95 ILE A N 1
ATOM 786 C CA . ILE A 1 95 ? 4.703 -4.774 4.455 1.00 85.06 95 ILE A CA 1
ATOM 787 C C . ILE A 1 95 ? 4.390 -5.647 3.237 1.00 85.06 95 ILE A C 1
ATOM 789 O O . ILE A 1 95 ? 3.319 -5.503 2.654 1.00 85.06 95 ILE A O 1
ATOM 793 N N . ASP A 1 96 ? 5.267 -6.598 2.907 1.00 85.88 96 ASP A N 1
ATOM 794 C CA . ASP A 1 96 ? 5.061 -7.571 1.830 1.00 85.88 96 ASP A CA 1
ATOM 795 C C . ASP A 1 96 ? 3.761 -8.343 2.043 1.00 85.88 96 ASP A C 1
ATOM 797 O O . ASP A 1 96 ? 2.874 -8.340 1.198 1.00 85.88 96 ASP A O 1
ATOM 801 N N . ILE A 1 97 ? 3.592 -8.902 3.239 1.00 85.88 97 ILE A N 1
ATOM 802 C CA . ILE 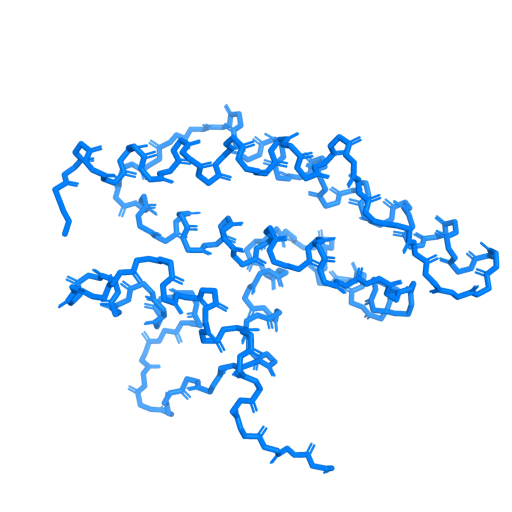A 1 97 ? 2.413 -9.690 3.598 1.00 85.88 97 ILE A CA 1
ATOM 803 C C . ILE A 1 97 ? 1.161 -8.809 3.695 1.00 85.88 97 ILE A C 1
ATOM 805 O O . ILE A 1 97 ? 0.073 -9.233 3.305 1.00 85.88 97 ILE A O 1
ATOM 809 N N . ALA A 1 98 ? 1.299 -7.591 4.222 1.00 86.19 98 ALA A N 1
ATOM 810 C CA . ALA A 1 98 ? 0.191 -6.647 4.329 1.00 86.19 98 ALA A CA 1
ATOM 811 C C . ALA A 1 98 ? -0.336 -6.214 2.952 1.00 86.19 98 ALA A C 1
ATOM 813 O O . ALA A 1 98 ? -1.541 -6.264 2.709 1.00 86.19 98 ALA A O 1
ATOM 814 N N . SER A 1 99 ? 0.569 -5.812 2.059 1.00 89.69 99 SER A N 1
ATOM 815 C CA . SER A 1 99 ? 0.240 -5.377 0.699 1.00 89.69 99 SER A CA 1
ATOM 816 C C . SER A 1 99 ? -0.334 -6.518 -0.135 1.00 89.69 99 SER A C 1
ATOM 818 O O . SER A 1 99 ? -1.374 -6.336 -0.761 1.00 89.69 99 SER A O 1
ATOM 820 N N . GLU A 1 100 ? 0.258 -7.708 -0.059 1.00 89.50 100 GLU A N 1
ATOM 821 C CA . GLU A 1 100 ? -0.250 -8.912 -0.715 1.00 89.50 100 GLU A CA 1
ATOM 822 C C . GLU A 1 100 ? -1.688 -9.223 -0.284 1.00 89.50 100 GLU A C 1
ATOM 824 O O . GLU A 1 100 ? -2.599 -9.333 -1.108 1.00 89.50 100 GLU A O 1
ATOM 829 N N . LYS A 1 101 ? -1.927 -9.282 1.033 1.00 85.62 101 LYS A N 1
ATOM 830 C CA . LYS A 1 101 ? -3.255 -9.599 1.562 1.00 85.62 101 LYS A CA 1
ATOM 831 C C . LYS A 1 101 ? -4.292 -8.555 1.166 1.00 85.62 101 LYS A C 1
ATOM 833 O O . LYS A 1 101 ? -5.413 -8.928 0.831 1.00 85.62 101 LYS A O 1
ATOM 838 N N . TYR A 1 102 ? -3.919 -7.279 1.211 1.00 88.94 102 TYR A N 1
ATOM 839 C CA . TYR A 1 102 ? -4.797 -6.193 0.806 1.00 88.94 102 TYR A CA 1
ATOM 840 C C . TYR A 1 102 ? -5.135 -6.285 -0.687 1.00 88.94 102 TYR A C 1
ATOM 842 O O . TYR A 1 102 ? -6.306 -6.231 -1.041 1.00 88.94 102 TYR A O 1
ATOM 850 N N . ALA A 1 103 ? -4.149 -6.504 -1.564 1.00 89.88 103 ALA A N 1
ATOM 851 C CA . ALA A 1 103 ? -4.382 -6.653 -3.002 1.00 89.88 103 ALA A CA 1
ATOM 852 C C . ALA A 1 103 ? -5.319 -7.831 -3.330 1.00 89.88 103 ALA A C 1
ATOM 854 O O . ALA A 1 103 ? -6.204 -7.691 -4.180 1.00 89.88 103 ALA A O 1
ATOM 855 N N . PHE A 1 104 ? -5.188 -8.946 -2.605 1.00 87.62 104 PHE A N 1
ATOM 856 C CA . PHE A 1 104 ? -6.037 -10.132 -2.757 1.00 87.62 104 PHE A CA 1
ATOM 857 C C . PHE A 1 104 ? -7.530 -9.861 -2.485 1.00 87.62 104 PHE A C 1
ATOM 859 O O . PHE A 1 104 ? -8.392 -10.581 -2.984 1.00 87.62 104 PHE A O 1
ATOM 866 N N . GLU A 1 105 ? -7.880 -8.820 -1.721 1.00 84.75 105 GLU A N 1
ATOM 867 C CA . GLU A 1 105 ? -9.288 -8.447 -1.497 1.00 84.75 105 GLU A CA 1
ATOM 868 C C . GLU A 1 105 ? -9.948 -7.792 -2.722 1.00 84.75 105 GLU A C 1
ATOM 870 O O . GLU A 1 105 ? -11.178 -7.735 -2.808 1.00 84.75 105 GLU A O 1
ATOM 875 N N . PHE A 1 106 ? -9.151 -7.313 -3.681 1.00 83.94 106 PHE A N 1
ATOM 876 C CA . PHE A 1 106 ? -9.630 -6.590 -4.864 1.00 83.94 106 PHE A CA 1
ATOM 877 C C . PHE A 1 106 ? -9.354 -7.328 -6.173 1.00 83.94 106 PHE A C 1
ATOM 879 O O . PHE A 1 106 ? -10.020 -7.062 -7.175 1.00 83.94 106 PHE A O 1
ATOM 886 N N . ILE A 1 107 ? -8.373 -8.231 -6.183 1.00 84.50 107 ILE A N 1
ATOM 887 C CA . ILE A 1 107 ? -7.891 -8.896 -7.391 1.00 84.50 107 ILE A CA 1
ATOM 888 C C . ILE A 1 107 ? -7.895 -10.403 -7.172 1.00 84.50 107 ILE A C 1
ATOM 890 O O . ILE A 1 107 ? -7.365 -10.904 -6.186 1.00 84.50 107 ILE A O 1
ATOM 894 N N . LYS A 1 108 ? -8.468 -11.130 -8.136 1.00 81.44 108 LYS A N 1
ATOM 895 C CA . LYS A 1 108 ? -8.381 -12.587 -8.193 1.00 81.44 108 LYS A CA 1
ATOM 896 C C . LYS A 1 108 ? -7.198 -12.984 -9.071 1.00 81.44 108 LYS A C 1
ATOM 898 O O . LYS A 1 108 ? -7.212 -12.713 -10.271 1.00 81.44 108 LYS A O 1
ATOM 903 N N . VAL A 1 109 ? -6.215 -13.640 -8.468 1.00 84.00 109 VAL A N 1
ATOM 904 C CA . VAL A 1 109 ? -5.130 -14.309 -9.194 1.00 84.00 109 VAL A CA 1
ATOM 905 C C . VAL A 1 109 ? -5.708 -15.563 -9.870 1.00 84.00 109 VAL A C 1
ATOM 907 O O . VAL A 1 109 ? -6.486 -16.274 -9.226 1.00 84.00 109 VAL A O 1
ATOM 910 N N . PRO A 1 110 ? -5.422 -15.813 -11.161 1.00 86.44 110 PRO A N 1
ATOM 911 C CA . PRO A 1 110 ? -5.806 -17.051 -11.831 1.00 86.44 110 PRO A CA 1
ATOM 912 C C . PRO A 1 110 ? -5.268 -18.274 -11.086 1.00 86.44 110 PRO A C 1
ATOM 914 O O . PRO A 1 110 ? -4.141 -18.250 -10.601 1.00 86.44 110 PRO A O 1
ATOM 917 N N . ASP A 1 111 ? -6.060 -19.344 -11.008 1.00 85.62 111 ASP A N 1
ATOM 918 C CA . ASP A 1 111 ? -5.688 -20.549 -10.249 1.00 85.62 111 ASP A CA 1
ATOM 919 C C . ASP A 1 111 ? -4.436 -21.247 -10.833 1.00 85.62 111 ASP A C 1
ATOM 921 O O . ASP A 1 111 ? -3.790 -22.038 -10.151 1.00 85.62 111 ASP A O 1
ATOM 925 N N . ASP A 1 112 ? -4.097 -20.959 -12.093 1.00 86.69 112 ASP A N 1
ATOM 926 C CA . ASP A 1 112 ? -2.929 -21.450 -12.826 1.00 86.69 112 ASP A CA 1
ATOM 927 C C . ASP A 1 112 ? -1.723 -20.491 -12.800 1.00 86.69 112 ASP A C 1
ATOM 929 O O . ASP A 1 112 ? -0.680 -20.804 -13.379 1.00 86.69 112 ASP A O 1
ATOM 933 N N . PHE A 1 113 ? -1.830 -19.336 -12.134 1.00 84.62 113 PHE A N 1
ATOM 934 C CA . PHE A 1 113 ? -0.713 -18.410 -11.978 1.00 84.62 113 PHE A CA 1
ATOM 935 C C . PHE A 1 113 ? 0.184 -18.836 -10.807 1.00 84.62 113 PHE A C 1
ATOM 937 O O . PHE A 1 113 ? -0.218 -18.803 -9.645 1.00 84.62 113 PHE A O 1
ATOM 944 N N . ASP A 1 114 ? 1.420 -19.220 -11.123 1.00 79.19 114 ASP A N 1
ATOM 945 C CA . ASP A 1 114 ? 2.431 -19.663 -10.155 1.00 79.19 114 ASP A CA 1
ATOM 946 C C . ASP A 1 114 ? 3.140 -18.457 -9.508 1.00 79.19 114 ASP A C 1
ATOM 948 O O . ASP A 1 114 ? 4.292 -18.141 -9.813 1.00 79.19 114 ASP A O 1
ATOM 952 N N . GLY A 1 115 ? 2.405 -17.713 -8.678 1.00 82.06 115 GLY A N 1
ATOM 953 C CA . GLY A 1 115 ? 2.900 -16.521 -7.989 1.00 82.06 115 GLY A CA 1
ATOM 954 C C . GLY A 1 115 ? 1.861 -15.875 -7.073 1.00 82.06 115 GLY A C 1
ATOM 955 O O . GLY A 1 115 ? 0.711 -16.309 -6.997 1.00 82.06 115 GLY A O 1
ATOM 956 N N . ASP A 1 116 ? 2.279 -14.832 -6.362 1.00 87.06 116 ASP A N 1
ATOM 957 C CA . ASP A 1 116 ? 1.411 -14.043 -5.484 1.00 87.06 116 ASP A CA 1
ATOM 958 C C . ASP A 1 116 ? 0.720 -12.882 -6.245 1.00 87.06 116 ASP A C 1
ATOM 960 O O . ASP A 1 116 ? 0.960 -12.665 -7.441 1.00 87.06 116 ASP A O 1
ATOM 964 N N . CYS A 1 117 ? -0.199 -12.149 -5.604 1.00 88.94 117 CYS A N 1
ATOM 965 C CA . CYS A 1 117 ? -0.886 -11.008 -6.221 1.00 88.94 117 CYS A CA 1
ATOM 966 C C . CYS A 1 117 ? 0.096 -9.942 -6.704 1.00 88.94 117 CYS A C 1
ATOM 968 O O . CYS A 1 117 ? -0.141 -9.327 -7.748 1.00 88.94 117 CYS A O 1
ATOM 970 N N . ILE A 1 118 ? 1.172 -9.689 -5.959 1.00 90.75 118 ILE A N 1
ATOM 971 C CA . ILE A 1 118 ? 2.191 -8.711 -6.345 1.00 90.75 118 ILE A CA 1
ATOM 972 C C . ILE A 1 118 ? 2.915 -9.164 -7.614 1.00 90.75 118 ILE A C 1
ATOM 974 O O . ILE A 1 118 ? 3.098 -8.348 -8.521 1.00 90.75 118 ILE A O 1
ATOM 978 N N . ASP A 1 119 ? 3.294 -10.434 -7.727 1.00 90.81 119 ASP A N 1
ATOM 979 C CA . ASP A 1 119 ? 3.917 -11.003 -8.922 1.00 90.81 119 ASP A CA 1
ATOM 980 C C . ASP A 1 119 ? 2.957 -10.994 -10.116 1.00 90.81 119 ASP A C 1
ATOM 982 O O . ASP A 1 119 ? 3.367 -10.641 -11.228 1.00 90.81 119 ASP A O 1
ATOM 986 N N . TYR A 1 120 ? 1.671 -11.266 -9.882 1.00 91.00 120 TYR A N 1
ATOM 987 C CA . TYR A 1 120 ? 0.621 -11.180 -10.898 1.00 91.00 120 TYR A CA 1
ATOM 988 C C . TYR A 1 120 ? 0.440 -9.754 -11.428 1.00 91.00 120 TYR A C 1
ATOM 990 O O . TYR A 1 120 ? 0.475 -9.507 -12.630 1.00 91.00 120 TYR A O 1
ATOM 998 N N . LEU A 1 121 ? 0.334 -8.768 -10.540 1.00 91.12 121 LEU A N 1
ATOM 999 C CA . LEU A 1 121 ? 0.277 -7.357 -10.931 1.00 91.12 121 LEU A CA 1
ATOM 1000 C C . LEU A 1 121 ? 1.567 -6.901 -11.624 1.00 91.12 121 LEU A C 1
ATOM 1002 O O . LEU A 1 121 ? 1.544 -6.124 -12.580 1.00 91.12 121 LEU A O 1
ATOM 1006 N N . THR A 1 122 ? 2.709 -7.402 -11.156 1.00 91.88 122 THR A N 1
ATOM 1007 C CA . THR A 1 122 ? 4.019 -7.113 -11.737 1.00 91.88 122 THR A CA 1
ATOM 1008 C C . THR A 1 122 ? 4.132 -7.646 -13.165 1.00 91.88 122 THR A C 1
ATOM 1010 O O . THR A 1 122 ? 4.772 -6.989 -13.993 1.00 91.88 122 THR A O 1
ATOM 1013 N N . SER A 1 123 ? 3.540 -8.806 -13.483 1.00 91.94 123 SER A N 1
ATOM 1014 C CA . SER A 1 123 ? 3.598 -9.379 -14.834 1.00 91.94 123 SER A CA 1
ATOM 1015 C C . SER A 1 123 ? 2.915 -8.466 -15.849 1.00 91.94 123 SER A C 1
ATOM 1017 O O . SER A 1 123 ? 3.512 -8.167 -16.881 1.00 91.94 123 SER A O 1
ATOM 1019 N N . PHE A 1 124 ? 1.758 -7.894 -15.508 1.00 90.94 124 PHE A N 1
ATOM 1020 C CA . PHE A 1 124 ? 1.073 -6.943 -16.380 1.00 90.94 124 PHE A CA 1
ATOM 1021 C C . PHE A 1 124 ? 1.914 -5.706 -16.689 1.00 90.94 124 PHE A C 1
ATOM 1023 O O . PHE A 1 124 ? 2.019 -5.293 -17.845 1.00 90.94 124 PHE A O 1
ATOM 1030 N N . VAL A 1 125 ? 2.575 -5.130 -15.681 1.00 90.50 125 VAL A N 1
ATOM 1031 C CA . VAL A 1 125 ? 3.472 -3.981 -15.897 1.00 90.50 125 VAL A CA 1
ATOM 1032 C C . VAL A 1 125 ? 4.659 -4.367 -16.784 1.00 90.50 125 VAL A C 1
ATOM 1034 O O . VAL A 1 125 ? 5.112 -3.584 -17.624 1.00 90.50 125 VAL A O 1
ATOM 1037 N N . ARG A 1 126 ? 5.182 -5.590 -16.635 1.00 87.44 126 ARG A N 1
ATOM 1038 C CA . ARG A 1 126 ? 6.255 -6.107 -17.502 1.00 87.44 126 ARG A CA 1
ATOM 1039 C C . ARG A 1 126 ? 5.784 -6.304 -18.946 1.00 87.44 126 ARG A C 1
ATOM 1041 O O . ARG A 1 126 ? 6.578 -6.058 -19.852 1.00 87.44 126 ARG A O 1
ATOM 1048 N N . GLU A 1 127 ? 4.522 -6.669 -19.144 1.00 90.25 127 GLU A N 1
ATOM 1049 C CA . GLU A 1 127 ? 3.860 -6.826 -20.447 1.00 90.25 127 GLU A CA 1
ATOM 1050 C C . GLU A 1 127 ? 3.435 -5.494 -21.090 1.00 90.25 127 GLU A C 1
ATOM 1052 O O . GLU A 1 127 ? 3.014 -5.472 -22.244 1.00 90.25 127 GLU A O 1
ATOM 1057 N N . GLY A 1 128 ? 3.616 -4.369 -20.391 1.00 87.25 128 GLY A N 1
ATOM 1058 C CA . GLY A 1 128 ? 3.397 -3.026 -20.930 1.00 87.25 128 GLY A CA 1
ATOM 1059 C C . GLY A 1 128 ? 2.166 -2.305 -20.387 1.00 87.25 128 GLY A C 1
ATOM 1060 O O . GLY A 1 128 ? 1.847 -1.227 -20.885 1.00 87.25 128 GLY A O 1
ATOM 1061 N N . MET A 1 129 ? 1.492 -2.854 -19.372 1.00 90.12 129 MET A N 1
ATOM 1062 C CA . MET A 1 129 ? 0.484 -2.116 -18.612 1.00 90.12 129 MET A CA 1
ATOM 1063 C C . MET A 1 129 ? 1.124 -0.900 -17.929 1.00 90.12 129 MET A C 1
ATOM 1065 O O . MET A 1 129 ? 2.215 -0.995 -17.359 1.00 90.12 129 MET A O 1
ATOM 1069 N N . ASP A 1 130 ? 0.430 0.237 -17.968 1.00 88.69 130 ASP A N 1
ATOM 1070 C CA . ASP A 1 130 ? 0.809 1.407 -17.179 1.00 88.69 130 ASP A CA 1
ATOM 1071 C C . ASP A 1 130 ? 0.699 1.073 -15.685 1.00 88.69 130 ASP A C 1
ATOM 1073 O O . ASP A 1 130 ? -0.285 0.490 -15.237 1.00 88.69 130 ASP A O 1
ATOM 1077 N N . ILE A 1 131 ? 1.701 1.444 -14.895 1.00 83.25 131 ILE A N 1
ATOM 1078 C CA . ILE A 1 131 ? 1.708 1.154 -13.464 1.00 83.25 131 ILE A CA 1
ATOM 1079 C C . ILE A 1 131 ? 0.578 1.863 -12.713 1.00 83.25 131 ILE A C 1
ATOM 1081 O O . ILE A 1 131 ? 0.090 1.346 -11.709 1.00 83.25 131 ILE A O 1
ATOM 1085 N N . ASP A 1 132 ? 0.110 3.002 -13.226 1.00 84.06 132 ASP A N 1
ATOM 1086 C CA . ASP A 1 132 ? -1.033 3.715 -12.656 1.00 84.06 132 ASP A CA 1
ATOM 1087 C C . ASP A 1 132 ? -2.366 2.971 -12.929 1.00 84.06 132 ASP A C 1
ATOM 1089 O O . ASP A 1 132 ? -3.375 3.208 -12.259 1.00 84.06 132 ASP A O 1
ATOM 1093 N N . GLU A 1 133 ? -2.374 1.968 -13.822 1.00 86.62 133 GLU A N 1
ATOM 1094 C CA . GLU A 1 133 ? -3.500 1.037 -13.993 1.00 86.62 133 GLU A CA 1
ATOM 1095 C C . GLU A 1 133 ? -3.742 0.175 -12.757 1.00 86.62 133 GLU A C 1
ATOM 1097 O O . GLU A 1 133 ? -4.885 -0.178 -12.465 1.00 86.62 133 GLU A O 1
ATOM 1102 N N . ILE A 1 134 ? -2.695 -0.134 -11.989 1.00 84.12 134 ILE A N 1
ATOM 1103 C CA . ILE A 1 134 ? -2.820 -0.937 -10.766 1.00 84.12 134 ILE A CA 1
ATOM 1104 C C . ILE A 1 134 ? -3.772 -0.253 -9.794 1.00 84.12 134 ILE A C 1
ATOM 1106 O O . ILE A 1 134 ? -4.626 -0.897 -9.183 1.00 84.12 134 ILE A O 1
ATOM 1110 N N . GLU A 1 135 ? -3.686 1.072 -9.692 1.00 82.44 135 GLU A N 1
ATOM 1111 C CA . GLU A 1 135 ? -4.599 1.833 -8.858 1.00 82.44 1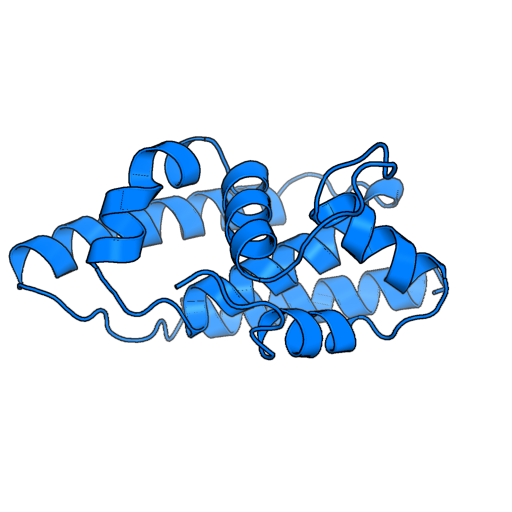35 GLU A CA 1
ATOM 1112 C C . GLU A 1 135 ? -6.047 1.713 -9.356 1.00 82.44 135 GLU A C 1
ATOM 1114 O O . GLU A 1 135 ? -6.963 1.578 -8.540 1.00 82.44 135 GLU A O 1
ATOM 1119 N N . ARG A 1 136 ? -6.276 1.687 -10.677 1.00 83.56 136 ARG A N 1
ATOM 1120 C CA . ARG A 1 136 ? -7.606 1.423 -11.251 1.00 83.56 136 ARG A CA 1
ATOM 1121 C C . ARG A 1 136 ? -8.098 0.017 -10.912 1.00 83.56 136 ARG A C 1
ATOM 1123 O O . ARG A 1 136 ? -9.244 -0.120 -10.476 1.00 83.56 136 ARG A O 1
ATOM 1130 N N . MET A 1 137 ? -7.245 -1.001 -11.027 1.00 82.62 137 MET A N 1
ATOM 1131 C CA . MET A 1 137 ? -7.579 -2.388 -10.677 1.00 82.62 137 MET A CA 1
ATOM 1132 C C . MET A 1 137 ? -7.951 -2.535 -9.197 1.00 82.62 137 MET A C 1
ATOM 1134 O O . MET A 1 137 ? -8.909 -3.225 -8.873 1.00 82.62 137 MET A O 1
ATOM 1138 N N . LEU A 1 138 ? -7.263 -1.817 -8.306 1.00 80.00 138 LEU A N 1
ATOM 1139 C CA . LEU A 1 138 ? -7.531 -1.806 -6.862 1.00 80.00 138 LEU A CA 1
ATOM 1140 C C . LEU A 1 138 ? -8.643 -0.817 -6.448 1.00 80.00 138 LEU A C 1
ATOM 1142 O O . LEU A 1 138 ? -9.027 -0.742 -5.278 1.00 80.00 138 LEU A O 1
ATOM 1146 N N . LYS A 1 139 ? -9.157 0.008 -7.371 1.00 71.38 139 LYS A N 1
ATOM 1147 C CA . LYS A 1 139 ? -10.309 0.916 -7.170 1.00 71.38 139 LYS A CA 1
ATOM 1148 C C . LYS A 1 139 ? -11.618 0.311 -7.654 1.00 71.38 139 LYS A C 1
ATOM 1150 O O . LYS A 1 139 ? -12.655 0.552 -7.039 1.00 71.38 139 LYS A O 1
ATOM 1155 N N . ILE A 1 140 ? -11.582 -0.467 -8.726 1.00 62.59 140 ILE A N 1
ATOM 1156 C CA . ILE A 1 140 ? -12.752 -1.159 -9.247 1.00 62.59 140 ILE A CA 1
ATOM 1157 C C . ILE A 1 140 ? -12.859 -2.472 -8.479 1.00 62.59 140 ILE A C 1
ATOM 1159 O O . ILE A 1 140 ? -12.136 -3.415 -8.773 1.00 62.59 140 ILE A O 1
ATOM 1163 N N . LYS A 1 141 ? -13.772 -2.549 -7.505 1.00 48.94 141 LYS A N 1
ATOM 1164 C CA . LYS A 1 141 ? -14.153 -3.821 -6.877 1.00 48.94 141 LYS A CA 1
ATOM 1165 C C . LYS A 1 141 ? -14.777 -4.712 -7.955 1.00 48.94 141 LYS A C 1
ATOM 1167 O O . LYS A 1 141 ? -15.989 -4.696 -8.164 1.00 48.94 141 LYS A O 1
ATOM 1172 N N . ARG A 1 142 ? -13.954 -5.423 -8.721 1.00 44.09 142 ARG A N 1
ATOM 1173 C CA . ARG A 1 142 ? -14.427 -6.424 -9.667 1.00 44.09 142 ARG A CA 1
ATOM 1174 C C . ARG A 1 142 ? -14.494 -7.729 -8.895 1.00 44.09 142 ARG A C 1
ATOM 1176 O O . ARG A 1 142 ? -13.496 -8.170 -8.348 1.00 44.09 142 ARG A O 1
ATOM 1183 N N . TRP A 1 143 ? -15.693 -8.304 -8.905 1.00 45.34 143 TRP A N 1
ATOM 1184 C CA . TRP A 1 143 ? -16.097 -9.583 -8.316 1.00 45.34 143 TRP A CA 1
ATOM 1185 C C . TRP A 1 143 ? -16.679 -9.484 -6.905 1.00 45.34 143 TRP A C 1
ATOM 1187 O O . TRP A 1 143 ? -16.008 -9.297 -5.895 1.00 45.34 143 TRP A O 1
ATOM 1197 N N . GLY A 1 144 ? -18.009 -9.593 -6.879 1.00 40.09 144 GLY A N 1
ATOM 1198 C CA . GLY A 1 144 ? -18.786 -9.759 -5.671 1.00 40.09 144 GLY A CA 1
ATOM 1199 C C . GLY A 1 144 ? -18.607 -11.160 -5.108 1.00 40.09 144 GLY A C 1
ATOM 1200 O O . GLY A 1 144 ? -18.843 -12.151 -5.792 1.00 40.09 144 GLY A O 1
ATOM 1201 N N . VAL A 1 145 ? -18.292 -11.211 -3.825 1.00 31.44 145 VAL A N 1
ATOM 1202 C CA . VAL A 1 145 ? -18.843 -12.227 -2.941 1.00 31.44 145 VAL A CA 1
ATOM 1203 C C . VAL A 1 145 ? -19.640 -11.439 -1.905 1.00 31.44 145 VAL A C 1
ATOM 1205 O O . VAL A 1 145 ? -19.094 -10.574 -1.216 1.00 31.44 145 VAL A O 1
ATOM 1208 N N . LYS A 1 146 ? -20.960 -11.627 -1.957 1.00 33.59 146 LYS A N 1
ATOM 1209 C CA . LYS A 1 146 ? -21.881 -11.282 -0.873 1.00 33.59 146 LYS A CA 1
ATOM 1210 C C . LYS A 1 146 ? -21.686 -12.273 0.263 1.00 33.59 146 LYS A C 1
ATOM 1212 O O . LYS A 1 146 ? -21.423 -13.451 -0.062 1.00 33.59 146 LYS A O 1
#